Protein AF-A0A958URL5-F1 (afdb_monomer)

Nearest PDB structures (foldseek):
  6kop-assembly1_F  TM=7.761E-01  e=4.535E-03  Mycobacterium tuberculosis H37Rv
  1or7-assembly3_B  TM=7.643E-01  e=1.035E-02  Escherichia coli
  8z6g-assembly3_F  TM=7.575E-01  e=1.894E-02  Pseudomonas aeruginosa
  4cxf-assembly1_A  TM=8.116E-01  e=4.090E-02  Cupriavidus metallidurans CH34
  6jcy-assembly1_F  TM=7.272E-01  e=1.520E-02  Mycobacterium tuberculosis H37Rv

Structur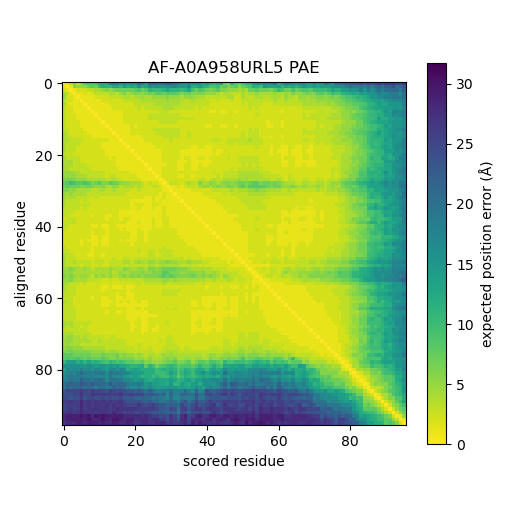e (mmCIF, N/CA/C/O backbone):
data_AF-A0A958URL5-F1
#
_entry.id   AF-A0A958URL5-F1
#
loop_
_atom_site.group_PDB
_atom_site.id
_atom_site.type_symbol
_atom_site.label_atom_id
_atom_site.label_alt_id
_atom_site.label_comp_id
_atom_site.label_asym_id
_atom_site.label_entity_id
_atom_site.label_seq_id
_atom_site.pdbx_PDB_ins_code
_atom_site.Cartn_x
_atom_site.Cartn_y
_atom_site.Cartn_z
_atom_site.occupancy
_atom_site.B_iso_or_equiv
_atom_site.auth_seq_id
_atom_site.auth_comp_id
_atom_site.auth_asym_id
_atom_site.auth_atom_id
_atom_site.pdbx_PDB_model_num
ATOM 1 N N . MET A 1 1 ? -13.144 -10.679 7.547 1.00 70.81 1 MET A N 1
ATOM 2 C CA . MET A 1 1 ? -13.168 -9.545 8.495 1.00 70.81 1 MET A CA 1
ATOM 3 C C . MET A 1 1 ? -14.645 -9.233 8.757 1.00 70.81 1 MET A C 1
ATOM 5 O O . MET A 1 1 ? -15.464 -9.722 7.991 1.00 70.81 1 MET A O 1
ATOM 9 N N . ASN A 1 2 ? -15.044 -8.576 9.853 1.00 89.62 2 ASN A N 1
ATOM 10 C CA . ASN A 1 2 ? -16.466 -8.205 10.011 1.00 89.62 2 ASN A CA 1
ATOM 11 C C . ASN A 1 2 ? -16.783 -7.006 9.097 1.00 89.62 2 ASN A C 1
ATOM 13 O O . ASN A 1 2 ? -15.917 -6.149 8.947 1.00 89.62 2 ASN A O 1
ATOM 17 N N . LYS A 1 3 ? -18.000 -6.905 8.544 1.00 89.38 3 LYS A N 1
ATOM 18 C CA . LYS A 1 3 ? -18.413 -5.841 7.605 1.00 89.38 3 LYS A CA 1
ATOM 19 C C . LYS A 1 3 ? -18.111 -4.424 8.110 1.00 89.38 3 LYS A C 1
ATOM 21 O O . LYS A 1 3 ? -17.715 -3.569 7.328 1.00 89.38 3 LYS A O 1
ATOM 26 N N . GLU A 1 4 ? -18.247 -4.182 9.412 1.00 91.12 4 GLU A N 1
ATOM 27 C CA . GLU A 1 4 ? -17.932 -2.881 10.024 1.00 91.12 4 GLU A CA 1
ATOM 28 C C . GLU A 1 4 ? -16.442 -2.521 9.921 1.00 91.12 4 GLU A C 1
ATOM 30 O O . GLU A 1 4 ? -16.088 -1.397 9.571 1.00 91.12 4 GLU A O 1
ATOM 35 N N . LEU A 1 5 ? -15.557 -3.494 10.168 1.00 91.19 5 LEU A N 1
ATOM 36 C CA . LEU A 1 5 ? -14.107 -3.320 10.030 1.00 91.19 5 LEU A CA 1
ATOM 37 C C . LEU A 1 5 ? -13.714 -3.076 8.570 1.00 91.19 5 LEU A C 1
ATOM 39 O O . LEU A 1 5 ? -12.822 -2.278 8.305 1.00 91.19 5 LEU A O 1
ATOM 43 N N . GLU A 1 6 ? -14.384 -3.740 7.630 1.00 93.81 6 GLU A N 1
ATOM 44 C CA . GLU A 1 6 ? -14.153 -3.554 6.194 1.00 93.81 6 GLU A CA 1
ATOM 45 C C . GLU A 1 6 ? -14.514 -2.132 5.757 1.00 93.81 6 GLU A C 1
ATOM 47 O O . GLU A 1 6 ? -13.700 -1.456 5.133 1.00 93.81 6 GLU A O 1
ATOM 52 N N . HIS A 1 7 ? -15.687 -1.641 6.161 1.00 95.06 7 HIS A N 1
ATOM 53 C CA . HIS A 1 7 ? -16.113 -0.276 5.859 1.00 95.06 7 HIS A CA 1
ATOM 54 C C . HIS A 1 7 ? -15.181 0.774 6.483 1.00 95.06 7 HIS A C 1
ATOM 56 O O . HIS A 1 7 ? -14.790 1.741 5.823 1.00 95.06 7 HIS A O 1
ATOM 62 N N . SER A 1 8 ? -14.787 0.573 7.746 1.00 95.06 8 SER A N 1
ATOM 63 C CA . SER A 1 8 ? -13.835 1.450 8.437 1.00 95.06 8 SER A CA 1
ATOM 64 C C . SER A 1 8 ? -12.485 1.490 7.720 1.00 95.06 8 SER A C 1
ATOM 66 O O . SER A 1 8 ? -11.934 2.568 7.499 1.00 95.06 8 SER A O 1
ATOM 68 N N . PHE A 1 9 ? -11.973 0.330 7.299 1.00 96.38 9 PHE A N 1
ATOM 69 C CA . PHE A 1 9 ? -10.734 0.248 6.534 1.00 96.38 9 PHE A CA 1
ATOM 70 C C . PHE A 1 9 ? -10.815 1.038 5.229 1.00 96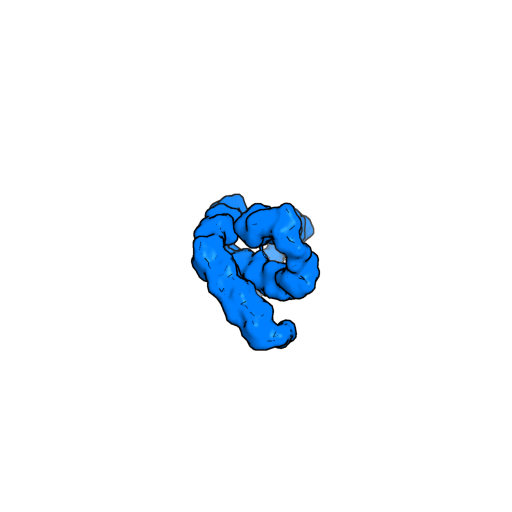.38 9 PHE A C 1
ATOM 72 O O . PHE A 1 9 ? -9.926 1.842 4.961 1.00 96.38 9 PHE A O 1
ATOM 79 N N . VAL A 1 10 ? -11.863 0.809 4.430 1.00 96.69 10 VAL A N 1
ATOM 80 C CA . VAL A 1 10 ? -12.025 1.459 3.121 1.00 96.69 10 VAL A CA 1
ATOM 81 C C . VAL A 1 10 ? -12.078 2.973 3.291 1.00 96.69 10 VAL A C 1
ATOM 83 O O . VAL A 1 10 ? -11.303 3.676 2.652 1.00 96.69 10 VAL A O 1
ATOM 86 N N . THR A 1 11 ? -12.885 3.459 4.237 1.00 97.12 11 THR A N 1
ATOM 87 C CA . THR A 1 11 ? -13.007 4.897 4.531 1.00 97.12 11 THR A CA 1
ATOM 88 C C . THR A 1 11 ? -11.648 5.502 4.899 1.00 97.12 11 THR A C 1
ATOM 90 O O . THR A 1 11 ? -11.201 6.482 4.305 1.00 97.12 11 THR A O 1
ATOM 93 N N . GLN A 1 12 ? -10.936 4.880 5.844 1.00 96.56 12 GLN A N 1
ATOM 94 C CA . GLN A 1 12 ? -9.635 5.374 6.295 1.00 96.56 12 GLN A CA 1
ATOM 95 C C . GLN A 1 12 ? -8.570 5.314 5.195 1.00 96.56 12 GLN A C 1
ATOM 97 O O . GLN A 1 12 ? -7.716 6.201 5.112 1.00 96.56 12 GLN A O 1
ATOM 102 N N . LEU A 1 13 ? -8.593 4.278 4.356 1.00 97.19 13 LEU A N 1
ATOM 103 C CA . LEU A 1 13 ? -7.684 4.162 3.225 1.00 97.19 13 LEU A CA 1
ATOM 104 C C . LEU A 1 13 ? -7.960 5.260 2.197 1.00 97.19 13 LEU A C 1
ATOM 106 O O . LEU A 1 13 ? -7.020 5.946 1.811 1.00 97.19 13 LEU A O 1
ATOM 110 N N . GLU A 1 14 ? -9.213 5.469 1.795 1.00 97.00 14 GLU A N 1
ATOM 111 C CA . GLU A 1 14 ? -9.598 6.475 0.798 1.00 97.00 14 GLU A CA 1
ATOM 112 C C . GLU A 1 14 ? -9.205 7.896 1.217 1.00 97.00 14 GLU A C 1
ATOM 114 O O . GLU A 1 14 ? -8.651 8.647 0.411 1.00 97.00 14 GLU A O 1
ATOM 119 N N . GLU A 1 15 ? -9.395 8.244 2.491 1.00 97.56 15 GLU A N 1
ATOM 120 C CA . GLU A 1 15 ? -8.994 9.542 3.046 1.00 97.56 15 GLU A CA 1
ATOM 121 C C . GLU A 1 15 ? -7.473 9.768 3.002 1.00 97.56 15 GLU A C 1
ATOM 123 O O . GLU A 1 15 ? -6.999 10.901 2.891 1.00 97.56 15 GLU A O 1
ATOM 128 N N . ASN A 1 16 ? -6.684 8.693 3.090 1.00 97.12 16 ASN A N 1
ATOM 129 C CA . ASN A 1 16 ? -5.233 8.769 3.262 1.00 97.12 16 ASN A CA 1
ATOM 130 C C . ASN A 1 16 ? -4.431 8.242 2.054 1.00 97.12 16 ASN A C 1
ATOM 132 O O . ASN A 1 16 ? -3.203 8.375 2.035 1.00 97.12 16 ASN A O 1
ATOM 136 N N . GLN A 1 17 ? -5.086 7.706 1.019 1.00 96.31 17 GLN A N 1
ATOM 137 C CA . GLN A 1 17 ? -4.471 6.998 -0.116 1.00 96.31 17 GLN A CA 1
ATOM 138 C C . GLN A 1 17 ? -3.387 7.806 -0.837 1.00 96.31 17 GLN A C 1
ATOM 140 O O . GLN A 1 17 ? -2.409 7.248 -1.334 1.00 96.31 17 GLN A O 1
ATOM 145 N N . ASN A 1 18 ? -3.490 9.138 -0.827 1.00 97.81 18 ASN A N 1
ATOM 146 C CA . ASN A 1 18 ? -2.492 10.039 -1.404 1.00 97.81 18 ASN A CA 1
ATOM 147 C C . ASN A 1 18 ? -1.083 9.831 -0.823 1.00 97.81 18 ASN A C 1
ATOM 149 O O . ASN A 1 18 ? -0.091 10.035 -1.523 1.00 97.81 18 ASN A O 1
ATOM 153 N N . ILE A 1 19 ? -0.970 9.403 0.438 1.00 97.19 19 ILE A N 1
ATOM 154 C CA . ILE A 1 19 ? 0.313 9.044 1.057 1.00 97.19 19 ILE A CA 1
ATOM 155 C C . ILE A 1 19 ? 0.894 7.800 0.378 1.00 97.19 19 ILE A C 1
ATOM 157 O O . ILE A 1 19 ? 2.079 7.778 0.045 1.00 97.19 19 ILE A O 1
ATOM 161 N N . VAL A 1 20 ? 0.062 6.790 0.122 1.00 97.56 20 VAL A N 1
ATOM 162 C CA . VAL A 1 20 ? 0.475 5.557 -0.557 1.00 97.56 20 VAL A CA 1
ATOM 163 C C . VAL A 1 20 ? 0.869 5.850 -2.003 1.00 97.56 20 VAL A C 1
ATOM 165 O O . VAL A 1 20 ? 1.933 5.413 -2.432 1.00 97.56 20 VAL A O 1
ATOM 168 N N . HIS A 1 21 ? 0.104 6.671 -2.729 1.00 97.75 21 HIS A N 1
ATOM 169 C CA . HIS A 1 21 ? 0.474 7.096 -4.084 1.00 97.75 21 HIS A CA 1
ATOM 170 C C . HIS A 1 21 ? 1.819 7.833 -4.128 1.00 97.75 21 HIS A C 1
ATOM 172 O O . HIS A 1 21 ? 2.601 7.622 -5.054 1.00 97.75 21 HIS A O 1
ATOM 178 N N . LYS A 1 22 ? 2.123 8.677 -3.131 1.00 97.38 22 LYS A N 1
ATOM 179 C CA . LYS A 1 22 ? 3.439 9.329 -3.025 1.00 97.38 22 LYS A CA 1
ATOM 180 C C . LYS A 1 22 ? 4.561 8.313 -2.828 1.00 97.38 22 LYS A C 1
ATOM 182 O O . LYS A 1 22 ? 5.594 8.444 -3.472 1.00 97.38 22 LYS A O 1
ATOM 187 N N . ILE A 1 23 ? 4.357 7.302 -1.980 1.00 96.94 23 ILE A N 1
ATOM 188 C CA . ILE A 1 23 ? 5.331 6.217 -1.800 1.00 96.94 23 ILE A CA 1
ATOM 189 C C . ILE A 1 23 ? 5.511 5.455 -3.112 1.00 96.94 23 ILE A C 1
ATOM 191 O O . ILE A 1 23 ? 6.643 5.250 -3.526 1.00 96.94 23 ILE A O 1
ATOM 195 N N . CYS A 1 24 ? 4.427 5.092 -3.797 1.00 97.44 24 CYS A N 1
ATOM 196 C CA . CYS A 1 24 ? 4.516 4.340 -5.047 1.00 97.44 24 CYS A CA 1
ATOM 197 C C . CYS A 1 24 ? 5.362 5.085 -6.089 1.00 97.44 24 CYS A C 1
ATOM 199 O O . CYS A 1 24 ? 6.351 4.538 -6.563 1.00 97.44 24 CYS A O 1
ATOM 201 N N . ARG A 1 25 ? 5.093 6.382 -6.298 1.00 96.00 25 ARG A N 1
ATOM 202 C CA . ARG A 1 25 ? 5.871 7.252 -7.201 1.00 96.00 25 ARG A CA 1
ATOM 203 C C . ARG A 1 25 ? 7.362 7.354 -6.871 1.00 96.00 25 ARG A C 1
ATOM 205 O O . ARG A 1 25 ? 8.141 7.690 -7.750 1.00 96.00 25 ARG A O 1
ATOM 212 N N . LEU A 1 26 ? 7.770 7.115 -5.622 1.00 95.12 26 LEU A N 1
ATOM 213 C CA . LEU A 1 26 ? 9.187 7.109 -5.238 1.00 95.12 26 LEU A CA 1
ATOM 214 C C . LEU A 1 26 ? 9.898 5.792 -5.586 1.00 95.12 26 LEU A C 1
ATOM 216 O O . LEU A 1 26 ? 11.125 5.769 -5.638 1.00 95.12 26 LEU A O 1
ATOM 220 N N . TYR A 1 27 ? 9.153 4.703 -5.786 1.00 93.94 27 TYR A N 1
ATOM 221 C CA . TYR A 1 27 ? 9.695 3.355 -5.986 1.00 93.94 27 TYR A CA 1
ATOM 222 C C . TYR A 1 27 ? 9.366 2.744 -7.358 1.00 93.94 27 TYR A C 1
ATOM 224 O O . TYR A 1 27 ? 9.833 1.640 -7.643 1.00 93.94 27 TYR A O 1
ATOM 232 N N . THR A 1 28 ? 8.604 3.437 -8.207 1.00 93.69 28 THR A N 1
ATOM 233 C CA . THR A 1 28 ? 8.187 2.970 -9.539 1.00 93.69 28 THR A CA 1
ATOM 234 C C . THR A 1 28 ? 8.425 4.047 -10.595 1.00 93.69 28 THR A C 1
ATOM 236 O O . THR A 1 28 ? 8.366 5.238 -10.295 1.00 93.69 28 THR A O 1
ATOM 239 N N . ASN A 1 29 ? 8.685 3.628 -11.837 1.00 90.50 29 ASN A N 1
ATOM 240 C CA . ASN A 1 29 ? 9.001 4.538 -12.949 1.00 90.50 29 ASN A CA 1
ATOM 241 C C . ASN A 1 29 ? 7.897 4.614 -14.016 1.00 90.50 29 ASN A C 1
ATOM 243 O O . ASN A 1 29 ? 7.931 5.507 -14.858 1.00 90.50 29 ASN A O 1
ATOM 247 N N . ASP A 1 30 ? 6.933 3.697 -13.990 1.00 93.56 30 ASP A N 1
ATOM 248 C CA . ASP A 1 30 ? 5.831 3.600 -14.946 1.00 93.56 30 ASP A CA 1
ATOM 249 C C . ASP A 1 30 ? 4.482 3.417 -14.225 1.00 93.56 30 ASP A C 1
ATOM 251 O O . ASP A 1 30 ? 4.430 3.196 -13.008 1.00 93.56 30 ASP A O 1
ATOM 255 N N . SER A 1 31 ? 3.386 3.575 -14.973 1.00 94.12 31 SER A N 1
ATOM 256 C CA . SER A 1 31 ? 2.020 3.518 -14.441 1.00 94.12 31 SER A CA 1
ATOM 257 C C . SER A 1 31 ? 1.620 2.131 -13.960 1.00 94.12 31 SER A C 1
ATOM 259 O O . SER A 1 31 ? 0.886 2.021 -12.979 1.00 94.12 31 SER A O 1
ATOM 261 N N . ASP A 1 32 ? 2.097 1.088 -14.629 1.00 94.69 32 ASP A N 1
ATOM 262 C CA . ASP A 1 32 ? 1.669 -0.280 -14.364 1.00 94.69 32 ASP A CA 1
ATOM 263 C C . ASP A 1 32 ? 2.329 -0.766 -13.076 1.00 94.69 32 ASP A C 1
ATOM 265 O O . ASP A 1 32 ? 1.641 -1.149 -12.132 1.00 94.69 32 ASP A O 1
ATOM 269 N N . ALA A 1 33 ? 3.643 -0.565 -12.949 1.00 93.69 33 ALA A N 1
ATOM 270 C CA . ALA A 1 33 ? 4.378 -0.808 -11.716 1.00 93.69 33 ALA A CA 1
ATOM 271 C C . ALA A 1 33 ? 3.835 0.021 -10.541 1.00 93.69 33 ALA A C 1
ATOM 273 O O . ALA A 1 33 ? 3.795 -0.466 -9.408 1.00 93.69 33 ALA A O 1
ATOM 274 N N . HIS A 1 34 ? 3.409 1.270 -10.786 1.00 96.62 34 HIS A N 1
ATOM 275 C CA . HIS A 1 34 ? 2.760 2.103 -9.767 1.00 96.62 34 HIS A CA 1
ATOM 276 C C . HIS A 1 34 ? 1.467 1.450 -9.264 1.00 96.62 34 HIS A C 1
ATOM 278 O O . HIS A 1 34 ? 1.260 1.358 -8.051 1.00 96.62 34 HIS A O 1
ATOM 284 N N . ASN A 1 35 ? 0.596 1.019 -10.179 1.00 97.00 35 ASN A N 1
ATOM 285 C CA . ASN A 1 35 ? -0.688 0.403 -9.848 1.00 97.00 35 ASN A CA 1
ATOM 286 C C . ASN A 1 35 ? -0.498 -0.933 -9.120 1.00 97.00 35 ASN A C 1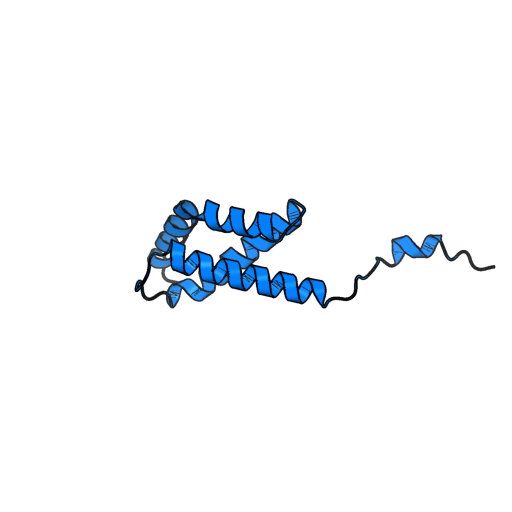
ATOM 288 O O . ASN A 1 35 ? -1.143 -1.160 -8.095 1.00 97.00 35 ASN A O 1
ATOM 292 N N . ASP A 1 36 ? 0.448 -1.753 -9.576 1.00 96.50 36 ASP A N 1
ATOM 293 C CA . ASP A 1 36 ? 0.806 -3.025 -8.945 1.00 96.50 36 ASP A CA 1
ATOM 294 C C . ASP A 1 36 ? 1.315 -2.819 -7.513 1.00 96.50 36 ASP A C 1
ATOM 296 O O . ASP A 1 36 ? 0.889 -3.498 -6.574 1.00 96.50 36 ASP A O 1
ATOM 300 N N . LEU A 1 37 ? 2.204 -1.840 -7.307 1.00 97.19 37 LEU A N 1
ATOM 301 C CA . LEU A 1 37 ? 2.728 -1.533 -5.979 1.00 97.19 37 LEU A CA 1
ATOM 302 C C . LEU A 1 37 ? 1.632 -1.000 -5.047 1.00 97.19 37 LEU A C 1
ATOM 304 O O . LEU A 1 37 ? 1.569 -1.396 -3.880 1.00 97.19 37 LEU A O 1
ATOM 308 N N . PHE A 1 38 ? 0.758 -0.125 -5.547 1.00 98.00 38 PHE A N 1
ATOM 309 C CA . PHE A 1 38 ? -0.381 0.374 -4.779 1.00 98.00 38 PHE A CA 1
ATOM 310 C C . PHE A 1 38 ? -1.314 -0.768 -4.357 1.00 98.00 38 PHE A C 1
ATOM 312 O O . PHE A 1 38 ? -1.743 -0.827 -3.198 1.00 98.00 38 PHE A O 1
ATOM 319 N N . GLN A 1 39 ? -1.590 -1.702 -5.269 1.00 97.75 39 GLN A N 1
ATOM 320 C CA . GLN A 1 39 ? -2.410 -2.873 -4.994 1.00 97.75 39 GLN A CA 1
ATOM 321 C C . GLN A 1 39 ? -1.771 -3.768 -3.926 1.00 97.75 39 GLN A C 1
ATOM 323 O O . GLN A 1 39 ? -2.436 -4.113 -2.946 1.00 97.75 39 GLN A O 1
ATOM 328 N N . GLU A 1 40 ? -0.482 -4.094 -4.050 1.00 98.12 40 GLU A N 1
ATOM 329 C CA . GLU A 1 40 ? 0.211 -4.927 -3.061 1.00 98.12 40 GLU A CA 1
ATOM 330 C C . GLU A 1 40 ? 0.222 -4.261 -1.679 1.00 98.12 40 GLU A C 1
ATOM 332 O O . GLU A 1 40 ? -0.089 -4.907 -0.676 1.00 98.12 40 GLU A O 1
ATOM 337 N N . ILE A 1 41 ? 0.503 -2.955 -1.603 1.00 98.12 41 ILE A N 1
ATOM 338 C CA . ILE A 1 41 ? 0.432 -2.206 -0.341 1.00 98.12 41 ILE A CA 1
ATOM 339 C C . ILE A 1 41 ? -0.972 -2.302 0.265 1.00 98.12 41 ILE A C 1
ATOM 341 O O . ILE A 1 41 ? -1.106 -2.567 1.461 1.00 98.12 41 ILE A O 1
ATOM 345 N N . THR A 1 42 ? -2.012 -2.127 -0.546 1.00 97.88 42 THR A N 1
ATOM 346 C CA . THR A 1 42 ? -3.409 -2.202 -0.100 1.00 97.88 42 THR A CA 1
ATOM 347 C C . THR A 1 42 ? -3.748 -3.585 0.463 1.00 97.88 42 THR A C 1
ATOM 349 O O . THR A 1 42 ? -4.351 -3.684 1.533 1.00 97.88 42 THR A O 1
ATOM 352 N N . ILE A 1 43 ? -3.289 -4.661 -0.183 1.00 97.88 43 ILE A N 1
ATOM 353 C CA . ILE A 1 43 ? -3.460 -6.042 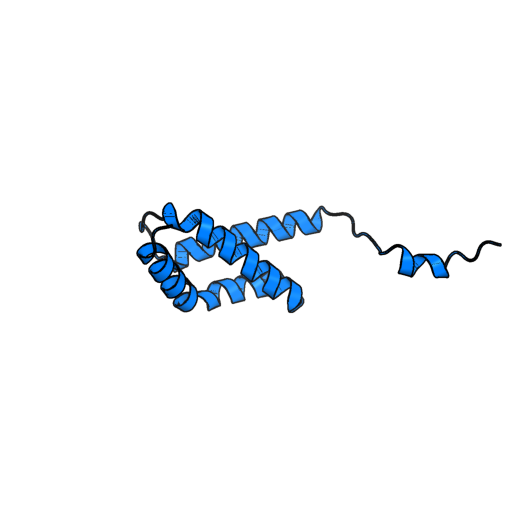0.295 1.00 97.88 43 ILE A CA 1
ATOM 354 C C . ILE A 1 43 ? -2.742 -6.256 1.634 1.00 97.88 43 ILE A C 1
ATOM 356 O O . ILE A 1 43 ? -3.301 -6.867 2.550 1.00 97.88 43 ILE A O 1
ATOM 360 N N . GLN A 1 44 ? -1.514 -5.753 1.780 1.00 97.81 44 GLN A N 1
ATOM 361 C CA . GLN A 1 44 ? -0.764 -5.870 3.034 1.00 97.81 44 GLN A CA 1
ATOM 362 C C . GLN A 1 44 ? -1.424 -5.082 4.169 1.00 97.81 44 GLN A C 1
ATOM 364 O O . GLN A 1 44 ? -1.534 -5.586 5.289 1.00 97.81 44 GLN A O 1
ATOM 369 N N . LEU A 1 45 ? -1.924 -3.881 3.876 1.00 97.62 45 LEU A N 1
ATOM 370 C CA . LEU A 1 45 ? -2.698 -3.078 4.819 1.00 97.62 45 LEU A CA 1
ATOM 371 C C . LEU A 1 45 ? -3.961 -3.817 5.264 1.00 97.62 45 LEU A C 1
ATOM 373 O O . LEU A 1 45 ? -4.183 -3.944 6.465 1.00 97.62 45 LEU A O 1
ATOM 377 N N . TRP A 1 46 ? -4.731 -4.377 4.329 1.00 97.06 46 TRP A N 1
ATOM 378 C CA . TRP A 1 46 ? -5.935 -5.156 4.629 1.00 97.06 46 TRP A CA 1
ATOM 379 C C . TRP A 1 46 ? -5.647 -6.339 5.556 1.00 97.06 46 TRP A C 1
ATOM 381 O O . TRP A 1 46 ? -6.320 -6.534 6.568 1.00 97.06 46 TRP A O 1
ATOM 391 N N . ARG A 1 47 ? -4.596 -7.111 5.255 1.00 96.12 47 ARG A N 1
ATOM 392 C CA . ARG A 1 47 ? -4.172 -8.259 6.074 1.00 96.12 47 ARG A CA 1
ATOM 393 C C . ARG A 1 47 ? -3.722 -7.847 7.476 1.00 96.12 47 ARG A C 1
ATOM 395 O O . ARG A 1 47 ? -3.894 -8.613 8.424 1.00 96.12 47 ARG A O 1
ATOM 402 N N . ALA A 1 48 ? -3.126 -6.665 7.611 1.00 95.62 48 ALA A N 1
ATOM 403 C CA . ALA A 1 48 ? -2.605 -6.161 8.875 1.00 95.62 48 ALA A CA 1
ATOM 404 C C . ALA A 1 48 ? -3.644 -5.379 9.701 1.00 95.62 48 ALA A C 1
ATOM 406 O O . ALA A 1 48 ? -3.480 -5.272 10.917 1.00 95.62 48 ALA A O 1
ATOM 407 N N . TYR A 1 49 ? -4.711 -4.873 9.078 1.00 95.94 49 TYR A N 1
ATOM 408 C CA . TYR A 1 49 ? -5.704 -4.001 9.709 1.00 95.94 49 TYR A CA 1
ATOM 409 C C . TYR A 1 49 ? -6.385 -4.594 10.954 1.00 95.94 49 TYR A C 1
ATOM 411 O O . TYR A 1 49 ? -6.452 -3.888 11.956 1.00 95.94 49 TYR A O 1
ATOM 419 N N . PRO A 1 50 ? -6.778 -5.887 11.008 1.00 94.44 50 PRO A N 1
ATOM 420 C CA . PRO A 1 50 ? -7.340 -6.476 12.231 1.00 94.44 50 PRO A CA 1
ATOM 421 C C . PRO A 1 50 ? -6.419 -6.407 13.457 1.00 94.44 50 PRO A C 1
ATOM 423 O O . PRO A 1 50 ? -6.878 -6.541 14.585 1.00 94.44 50 PRO A O 1
ATOM 426 N N . LYS A 1 51 ? -5.105 -6.252 13.242 1.00 93.56 51 LYS A N 1
ATOM 427 C CA . LYS A 1 51 ? -4.088 -6.167 14.300 1.00 93.56 51 LYS A CA 1
ATOM 428 C C . LYS A 1 51 ? -3.726 -4.722 14.650 1.00 93.56 51 LYS A C 1
ATOM 430 O O . LYS A 1 51 ? -2.860 -4.498 15.498 1.00 93.56 51 LYS A O 1
ATOM 435 N N . PHE A 1 52 ? -4.326 -3.741 13.982 1.00 94.94 52 PHE A N 1
ATOM 436 C CA . PHE A 1 52 ? -4.087 -2.336 14.259 1.00 94.94 52 PHE A CA 1
ATOM 437 C C . PHE A 1 52 ? -4.740 -1.949 15.590 1.00 94.94 52 PHE A C 1
ATOM 439 O O . PHE A 1 52 ? -5.956 -1.975 15.735 1.00 94.94 52 PHE A O 1
ATOM 446 N N . ARG A 1 53 ? -3.911 -1.596 16.578 1.00 91.25 53 ARG A N 1
ATOM 447 C CA . ARG A 1 53 ? -4.357 -1.320 17.955 1.00 91.25 53 ARG A CA 1
ATOM 448 C C . ARG A 1 53 ? -4.893 0.095 18.181 1.00 91.25 53 ARG A C 1
ATOM 450 O O . ARG A 1 53 ? -5.425 0.365 19.246 1.00 91.25 53 ARG A O 1
ATOM 457 N N . GLY A 1 54 ? -4.718 1.010 17.225 1.00 93.00 54 GLY A N 1
ATOM 458 C CA . GLY A 1 54 ? -5.127 2.411 17.388 1.00 93.00 54 GLY A CA 1
ATOM 459 C C . GLY A 1 54 ? -4.174 3.287 18.216 1.00 93.00 54 GLY A C 1
ATOM 460 O O . GLY A 1 54 ? -4.443 4.472 18.367 1.00 93.00 54 GLY A O 1
ATOM 461 N N . ASP A 1 55 ? -3.027 2.767 18.675 1.00 94.81 55 ASP A N 1
ATOM 462 C CA . ASP A 1 55 ? -2.019 3.525 19.454 1.00 94.81 55 ASP A CA 1
ATOM 463 C C . ASP A 1 55 ? -1.397 4.720 18.693 1.00 94.81 55 ASP A C 1
ATOM 465 O O . ASP A 1 55 ? -0.648 5.520 19.250 1.00 94.81 55 ASP A O 1
ATOM 469 N N . SER A 1 56 ? -1.636 4.817 17.385 1.00 96.00 56 SER A N 1
ATOM 470 C CA . SER A 1 56 ? -1.137 5.880 16.509 1.00 96.00 56 SER A CA 1
ATOM 471 C C . SER A 1 56 ? -2.192 6.217 15.460 1.00 96.00 56 SER A C 1
ATOM 473 O O . SER A 1 56 ? -3.122 5.441 15.251 1.00 96.00 56 SER A O 1
ATOM 475 N N . LYS A 1 57 ? -2.046 7.350 14.762 1.00 96.44 57 LYS A N 1
ATOM 476 C CA . LYS A 1 57 ? -2.929 7.676 13.632 1.00 96.44 57 LYS A CA 1
ATOM 477 C C . LYS A 1 57 ? -2.850 6.577 12.570 1.00 96.44 57 LYS A C 1
ATOM 479 O O . LYS A 1 57 ? -1.756 6.096 12.262 1.00 96.44 57 LYS A O 1
ATOM 484 N N . PHE A 1 58 ? -3.989 6.252 11.955 1.00 96.81 58 PHE A N 1
ATOM 485 C CA . PHE A 1 58 ? -4.047 5.302 10.840 1.00 96.81 58 PHE A CA 1
ATOM 486 C C . PHE A 1 58 ? -3.036 5.661 9.745 1.00 96.81 58 PHE A C 1
ATOM 488 O O . PHE A 1 58 ? -2.279 4.800 9.316 1.00 96.81 58 PHE A O 1
ATOM 495 N N . SER A 1 59 ? -2.928 6.942 9.375 1.00 97.38 59 SER A N 1
ATOM 496 C CA . SER A 1 59 ? -1.969 7.422 8.372 1.00 97.38 59 SER A CA 1
ATOM 497 C C . SER A 1 59 ? -0.506 7.134 8.725 1.00 97.38 59 SER A C 1
ATOM 499 O O . SER A 1 59 ? 0.265 6.730 7.855 1.00 97.38 59 SER A O 1
ATOM 501 N N . THR A 1 60 ? -0.120 7.276 9.996 1.00 97.62 60 THR A N 1
ATOM 502 C CA . THR A 1 60 ? 1.233 6.960 10.480 1.00 97.62 60 THR A CA 1
ATOM 503 C C . THR A 1 60 ? 1.523 5.464 10.383 1.00 97.62 60 THR A C 1
ATOM 505 O O . THR A 1 60 ? 2.588 5.059 9.914 1.00 97.62 60 THR A O 1
ATOM 508 N N . TRP A 1 61 ? 0.581 4.628 10.817 1.00 97.88 61 TRP A N 1
ATOM 509 C CA . TRP A 1 61 ? 0.712 3.176 10.721 1.00 97.88 61 TRP A CA 1
ATOM 510 C C . TRP A 1 61 ? 0.732 2.705 9.260 1.00 97.88 61 TRP A C 1
ATOM 512 O O . TRP A 1 61 ? 1.624 1.952 8.865 1.00 97.88 61 TRP A O 1
ATOM 522 N N . MET A 1 62 ? -0.182 3.228 8.445 1.00 97.94 62 MET A N 1
ATOM 523 C CA . MET A 1 62 ? -0.309 2.942 7.021 1.00 97.94 62 MET A CA 1
ATOM 524 C C . MET A 1 62 ? 0.972 3.299 6.267 1.00 97.94 62 MET A C 1
ATOM 526 O O . MET A 1 62 ? 1.474 2.482 5.499 1.00 97.94 62 MET A O 1
ATOM 530 N N . TYR A 1 63 ? 1.553 4.473 6.540 1.00 97.81 63 TYR A N 1
ATOM 531 C CA . TYR A 1 63 ? 2.834 4.892 5.970 1.00 97.81 63 TYR A CA 1
ATOM 532 C C . TYR A 1 63 ? 3.938 3.860 6.228 1.00 97.81 63 TYR A C 1
ATOM 534 O O . TYR A 1 63 ? 4.668 3.495 5.309 1.00 97.81 63 TYR A O 1
ATOM 542 N N . ARG A 1 64 ? 4.045 3.343 7.461 1.00 97.19 64 ARG A N 1
ATOM 543 C CA . ARG A 1 64 ? 5.063 2.338 7.810 1.00 97.19 64 ARG A CA 1
ATOM 544 C C . ARG A 1 64 ? 4.867 1.031 7.046 1.00 97.19 64 ARG A C 1
ATOM 546 O 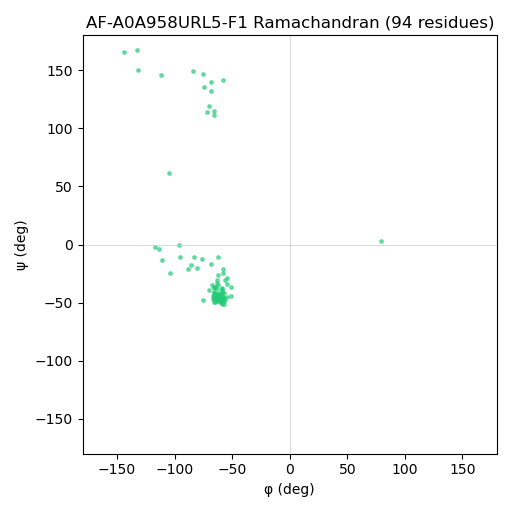O . ARG A 1 64 ? 5.845 0.473 6.554 1.00 97.19 64 ARG A O 1
ATOM 553 N N . VAL A 1 65 ? 3.631 0.539 6.948 1.00 97.44 65 VAL A N 1
ATOM 554 C CA . VAL A 1 65 ? 3.322 -0.695 6.204 1.00 97.44 65 VAL A CA 1
ATOM 555 C C . VAL A 1 65 ? 3.610 -0.508 4.713 1.00 97.44 65 VAL A C 1
ATOM 557 O O . VAL A 1 65 ? 4.297 -1.337 4.115 1.00 97.44 65 VAL A O 1
ATOM 560 N N . ALA A 1 66 ? 3.162 0.607 4.135 1.00 98.00 66 ALA A N 1
ATOM 561 C CA . ALA A 1 66 ? 3.380 0.954 2.736 1.00 98.00 66 ALA A CA 1
ATOM 562 C C . ALA A 1 66 ? 4.873 1.054 2.391 1.00 98.00 66 ALA A C 1
ATOM 564 O O . ALA A 1 66 ? 5.341 0.407 1.454 1.00 98.00 66 ALA A O 1
ATOM 565 N N . LEU A 1 67 ? 5.642 1.796 3.194 1.00 98.00 67 LEU A N 1
ATOM 566 C CA . LEU A 1 67 ? 7.078 1.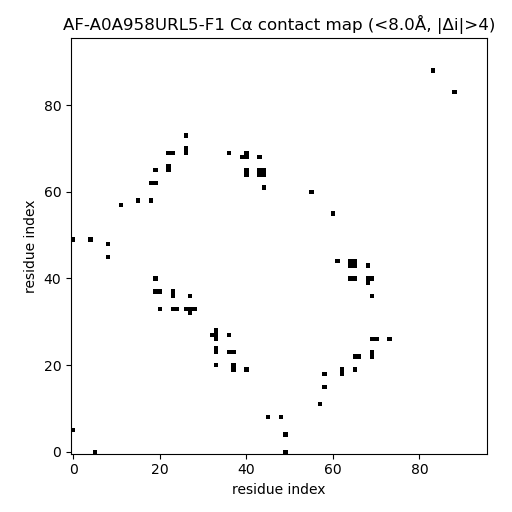978 2.995 1.00 98.00 67 LEU A CA 1
ATOM 567 C C . LEU A 1 67 ? 7.839 0.647 3.083 1.00 98.00 67 LEU A C 1
ATOM 569 O O . LEU A 1 67 ? 8.660 0.343 2.219 1.00 98.00 67 LEU A O 1
ATOM 573 N N . ASN A 1 68 ? 7.546 -0.174 4.095 1.00 97.88 68 ASN A N 1
ATOM 574 C CA . ASN A 1 68 ? 8.193 -1.477 4.255 1.00 97.88 68 ASN A CA 1
ATOM 575 C C . ASN A 1 68 ? 7.874 -2.425 3.091 1.00 97.88 68 ASN A C 1
ATOM 577 O O . ASN A 1 68 ? 8.758 -3.154 2.633 1.00 97.88 68 ASN A O 1
ATOM 581 N N . THR A 1 69 ? 6.636 -2.397 2.595 1.00 97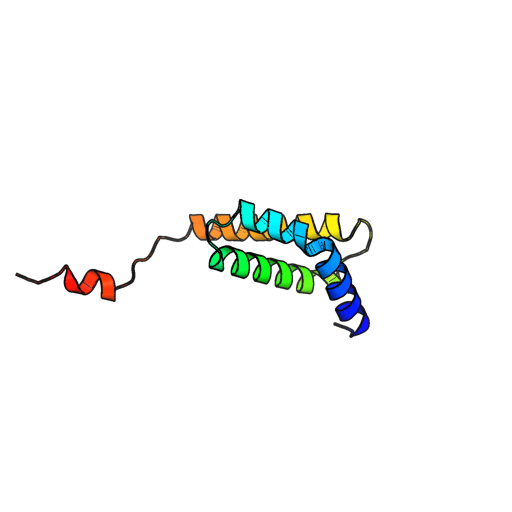.44 69 THR A N 1
ATOM 582 C CA . THR A 1 69 ? 6.207 -3.198 1.441 1.00 97.44 69 THR A CA 1
ATOM 583 C C . THR A 1 69 ? 6.955 -2.763 0.18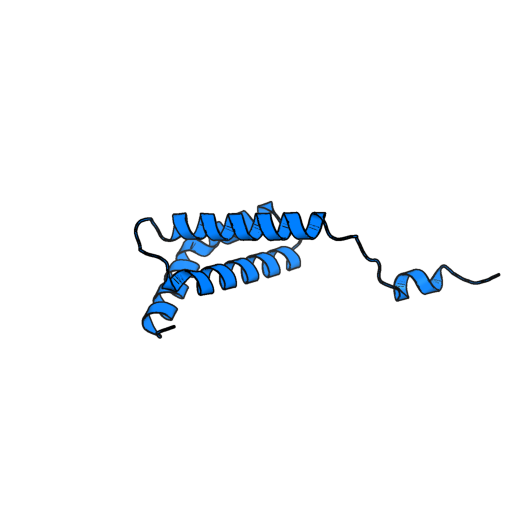0 1.00 97.44 69 THR A C 1
ATOM 585 O O . THR A 1 69 ? 7.586 -3.598 -0.471 1.00 97.44 69 THR A O 1
ATOM 588 N N . ALA A 1 70 ? 6.999 -1.457 -0.102 1.00 97.06 70 ALA A N 1
ATOM 589 C CA . ALA A 1 70 ? 7.724 -0.903 -1.245 1.00 97.06 70 ALA A CA 1
ATOM 590 C C . ALA A 1 70 ? 9.224 -1.233 -1.204 1.00 97.06 70 ALA A C 1
ATOM 592 O O . ALA A 1 70 ? 9.775 -1.741 -2.180 1.00 97.06 70 ALA A O 1
ATOM 593 N N . ILE A 1 71 ? 9.884 -1.050 -0.054 1.00 96.38 71 ILE A N 1
ATOM 594 C CA . ILE A 1 71 ? 11.302 -1.401 0.124 1.00 96.38 71 ILE A CA 1
ATOM 595 C C . ILE A 1 71 ? 11.532 -2.900 -0.098 1.00 96.38 71 ILE A C 1
ATOM 597 O O . ILE A 1 71 ? 12.527 -3.289 -0.714 1.00 96.38 71 ILE A O 1
ATOM 601 N N . THR A 1 72 ? 10.637 -3.752 0.402 1.00 95.69 72 THR A N 1
ATOM 602 C CA . THR A 1 72 ? 10.761 -5.208 0.259 1.00 95.69 72 THR A CA 1
ATOM 603 C C . THR A 1 72 ? 10.677 -5.624 -1.206 1.00 95.69 72 THR A C 1
ATOM 605 O O . THR A 1 72 ? 11.551 -6.355 -1.683 1.00 95.69 72 THR A O 1
ATOM 608 N N . LEU A 1 73 ? 9.684 -5.115 -1.939 1.00 92.56 73 LEU A N 1
ATOM 609 C CA . LEU A 1 73 ? 9.530 -5.380 -3.368 1.00 92.56 73 LEU A CA 1
ATOM 610 C C . LEU A 1 73 ? 10.700 -4.828 -4.182 1.00 92.56 73 LEU A C 1
ATOM 612 O O . LEU A 1 73 ? 11.268 -5.550 -5.001 1.00 92.56 73 LEU A O 1
ATOM 616 N N . TYR A 1 74 ? 11.132 -3.601 -3.897 1.00 91.81 74 TYR A N 1
ATOM 617 C CA . TYR A 1 74 ? 12.287 -2.990 -4.547 1.00 91.81 74 TYR A CA 1
ATOM 618 C C . TYR A 1 74 ? 13.559 -3.836 -4.365 1.00 91.81 74 TYR A C 1
ATOM 620 O O . TYR A 1 74 ? 14.276 -4.129 -5.324 1.00 91.81 74 TYR A O 1
ATOM 628 N N . ARG A 1 75 ? 13.818 -4.316 -3.140 1.00 92.19 75 ARG A N 1
ATOM 629 C CA . ARG A 1 75 ? 14.960 -5.202 -2.851 1.00 92.19 75 ARG A CA 1
ATOM 630 C C . ARG A 1 75 ? 14.844 -6.552 -3.555 1.00 92.19 75 ARG A C 1
ATOM 632 O O . ARG A 1 75 ? 15.870 -7.084 -3.977 1.00 92.19 75 ARG A O 1
ATOM 639 N N . LYS A 1 76 ? 13.634 -7.108 -3.671 1.00 89.62 76 LYS A N 1
ATOM 640 C CA . LYS A 1 76 ? 13.381 -8.367 -4.388 1.00 89.62 76 LYS A CA 1
ATOM 641 C C . LYS A 1 76 ? 13.628 -8.204 -5.888 1.00 89.62 76 LYS A C 1
ATOM 643 O O . LYS A 1 76 ? 14.356 -9.010 -6.455 1.00 89.62 76 LYS A O 1
ATOM 648 N N . SER A 1 77 ? 13.110 -7.135 -6.490 1.00 86.31 77 SER A N 1
ATOM 649 C CA . SER A 1 77 ? 13.330 -6.794 -7.901 1.00 86.31 77 SER A CA 1
ATOM 650 C C . SER A 1 77 ? 14.821 -6.654 -8.219 1.00 86.31 77 SER A C 1
ATOM 652 O O . SER A 1 77 ? 15.324 -7.314 -9.122 1.00 86.31 77 SER A O 1
ATOM 654 N N . LYS A 1 78 ? 15.576 -5.915 -7.391 1.00 84.94 78 LYS A N 1
ATOM 655 C CA . LYS A 1 78 ? 17.028 -5.738 -7.574 1.00 84.94 78 LYS A CA 1
ATOM 656 C C . LYS A 1 78 ? 17.834 -7.044 -7.476 1.00 84.94 78 LYS A C 1
ATOM 658 O O . LYS A 1 78 ? 18.931 -7.121 -8.019 1.00 84.94 78 LYS A O 1
ATOM 663 N N . ARG A 1 79 ? 17.331 -8.048 -6.751 1.00 87.56 79 ARG A N 1
ATOM 664 C CA . ARG A 1 79 ? 17.966 -9.373 -6.628 1.00 87.56 79 ARG A CA 1
ATOM 665 C C . ARG A 1 79 ? 17.591 -10.327 -7.762 1.00 87.56 79 ARG A C 1
ATOM 667 O O . ARG A 1 79 ? 18.273 -11.332 -7.927 1.00 87.56 79 ARG A O 1
ATOM 674 N N . SER A 1 80 ? 16.522 -10.044 -8.502 1.00 84.19 80 SER A N 1
ATOM 675 C CA . SER A 1 80 ? 16.093 -10.870 -9.626 1.00 84.19 80 SER A CA 1
ATOM 676 C C . SER A 1 80 ? 17.015 -10.651 -10.823 1.00 84.19 80 SER A C 1
ATOM 678 O O . SER A 1 80 ? 17.348 -9.514 -11.162 1.00 84.19 80 SER A O 1
ATOM 680 N N . ILE A 1 81 ? 17.418 -11.736 -11.481 1.00 83.25 81 ILE A N 1
ATOM 681 C CA . ILE A 1 81 ? 18.130 -11.654 -12.758 1.00 83.25 81 ILE A CA 1
ATOM 682 C C . ILE A 1 81 ? 17.134 -11.139 -13.800 1.00 83.25 81 ILE A C 1
ATOM 684 O O . ILE A 1 81 ? 16.008 -11.631 -13.877 1.00 83.25 81 ILE A O 1
ATOM 688 N N . LYS A 1 82 ? 17.534 -10.136 -14.589 1.00 79.12 82 LYS A N 1
ATOM 689 C CA . LYS A 1 82 ? 16.718 -9.659 -15.709 1.00 79.12 82 LYS A CA 1
ATOM 690 C C . LYS A 1 82 ? 16.627 -10.770 -16.749 1.00 79.12 82 LYS A C 1
ATOM 692 O O . LYS A 1 82 ? 17.630 -11.104 -17.375 1.00 79.12 82 LYS A O 1
ATOM 697 N N . THR A 1 83 ? 15.441 -11.338 -16.908 1.00 81.44 83 THR A N 1
ATOM 698 C CA . THR A 1 83 ? 15.150 -12.290 -17.975 1.00 81.44 83 THR A CA 1
ATOM 699 C C . THR A 1 83 ? 14.780 -11.526 -19.240 1.00 81.44 83 THR A C 1
ATOM 701 O O . THR A 1 83 ? 14.255 -10.413 -19.185 1.00 81.44 83 THR A O 1
ATOM 704 N N . GLN A 1 84 ? 15.097 -12.112 -20.386 1.00 77.12 84 GLN A N 1
ATOM 705 C CA . GLN A 1 84 ? 14.580 -11.672 -21.674 1.00 77.12 84 GLN A CA 1
ATOM 706 C C . GLN A 1 84 ? 13.648 -12.755 -22.186 1.00 77.12 84 GLN A C 1
ATOM 708 O O . GLN A 1 84 ? 13.866 -13.937 -21.915 1.00 77.12 84 GLN A O 1
ATOM 713 N N . ASP A 1 85 ? 12.605 -12.333 -22.886 1.00 79.12 85 ASP A N 1
ATOM 714 C CA . ASP A 1 85 ? 11.704 -13.268 -23.532 1.00 79.12 85 ASP A CA 1
ATOM 715 C C . ASP A 1 85 ? 12.414 -13.992 -24.686 1.00 79.12 85 ASP A C 1
ATOM 717 O O . ASP A 1 85 ? 13.208 -13.394 -25.419 1.00 79.12 85 ASP A O 1
ATOM 721 N N . TYR A 1 86 ? 12.153 -15.292 -24.817 1.00 73.25 86 TYR A N 1
ATOM 722 C CA . TYR A 1 86 ? 12.854 -16.161 -25.762 1.00 73.25 86 TYR A CA 1
ATOM 723 C C . TYR A 1 86 ? 12.480 -15.840 -27.214 1.00 73.25 86 TYR A C 1
ATOM 725 O O . TYR A 1 86 ? 13.355 -15.804 -28.084 1.00 73.25 86 TYR A O 1
ATOM 733 N N . GLU A 1 87 ? 11.207 -15.529 -27.480 1.00 74.44 87 GLU A N 1
ATOM 734 C CA . GLU A 1 87 ? 10.728 -15.244 -28.838 1.00 74.44 87 GLU A CA 1
ATOM 735 C C . GLU A 1 87 ? 11.416 -14.012 -29.448 1.00 74.44 87 GLU A C 1
ATOM 737 O O . GLU A 1 87 ? 11.769 -14.014 -30.627 1.00 74.44 87 GLU A O 1
ATOM 742 N N . GLY A 1 88 ? 11.729 -12.997 -28.634 1.00 66.50 88 GLY A N 1
ATOM 743 C CA . GLY A 1 88 ? 12.450 -11.796 -29.075 1.00 66.50 88 GLY A CA 1
ATOM 744 C C . GLY A 1 88 ? 13.922 -12.025 -29.461 1.00 66.50 88 GLY A C 1
ATOM 745 O O . GLY A 1 88 ? 14.521 -11.183 -30.137 1.00 66.50 88 GLY A O 1
ATOM 746 N N . VAL A 1 89 ? 14.516 -13.152 -29.051 1.00 64.31 89 VAL A N 1
ATOM 747 C CA . VAL A 1 89 ? 15.922 -13.512 -29.322 1.00 64.31 89 VAL A CA 1
ATOM 748 C C . VAL A 1 89 ? 16.038 -14.581 -30.415 1.00 64.31 89 VAL A C 1
ATOM 750 O O . VAL A 1 89 ? 17.048 -14.617 -31.120 1.00 64.31 89 VAL A O 1
ATOM 753 N N . SER A 1 90 ? 14.993 -15.391 -30.626 1.00 61.91 90 SER A N 1
ATOM 754 C CA . SER A 1 90 ? 14.968 -16.476 -31.619 1.00 61.91 90 SER A CA 1
ATOM 755 C C . SER A 1 90 ? 15.305 -16.018 -33.045 1.00 61.91 90 SER A C 1
ATOM 757 O O . SER A 1 90 ? 15.958 -16.750 -33.780 1.00 61.91 90 SER A O 1
ATOM 759 N N . PHE A 1 91 ? 14.920 -14.800 -33.442 1.00 61.06 91 PHE A N 1
ATOM 760 C CA . PHE A 1 91 ? 15.186 -14.272 -34.791 1.00 61.06 91 PHE A CA 1
ATOM 761 C C . PHE A 1 91 ? 16.637 -13.822 -35.027 1.00 61.06 91 PHE A C 1
ATOM 763 O O . PHE A 1 91 ? 17.012 -13.542 -36.162 1.00 61.06 91 PHE A O 1
ATOM 770 N N . LYS A 1 92 ? 17.459 -13.706 -33.973 1.00 60.72 92 LYS A N 1
ATOM 771 C CA . LYS A 1 92 ? 18.862 -13.260 -34.080 1.00 60.72 92 LYS A CA 1
ATOM 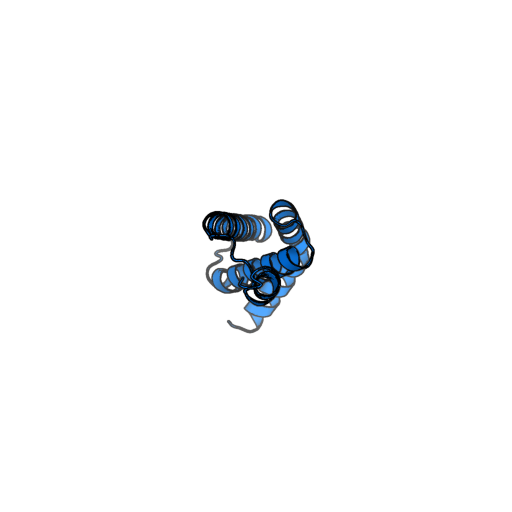772 C C . LYS A 1 92 ? 19.857 -14.409 -34.176 1.00 60.72 92 LYS A C 1
ATOM 774 O O . LYS A 1 92 ? 21.023 -14.167 -34.467 1.00 60.72 92 LYS A O 1
ATOM 779 N N . ILE A 1 93 ? 19.405 -15.636 -33.941 1.00 63.84 93 ILE A N 1
ATOM 780 C CA . ILE A 1 93 ? 20.218 -16.842 -34.057 1.00 63.84 93 ILE A CA 1
ATOM 781 C C . ILE A 1 93 ? 19.803 -17.548 -35.354 1.00 63.84 93 ILE A C 1
ATOM 783 O O . ILE A 1 93 ? 19.296 -18.664 -35.335 1.00 63.84 93 ILE A O 1
ATOM 787 N N . SER A 1 94 ? 19.978 -16.877 -36.499 1.00 55.72 94 SER A N 1
ATOM 788 C CA . SER A 1 94 ? 20.094 -17.620 -37.757 1.00 55.72 94 SER A CA 1
ATOM 789 C C . SER A 1 94 ? 21.387 -18.416 -37.674 1.00 55.72 94 SER A C 1
ATOM 791 O O . SER A 1 94 ? 22.467 -17.848 -37.541 1.00 55.72 94 SER A O 1
ATOM 793 N N . SER A 1 95 ? 21.236 -19.733 -37.659 1.00 58.59 95 SER A N 1
ATOM 794 C CA . SER A 1 95 ? 22.322 -20.703 -37.679 1.00 58.59 95 SER A CA 1
ATOM 795 C C . SER A 1 95 ? 22.977 -20.664 -39.064 1.00 58.59 95 SER A C 1
ATOM 797 O O . SER A 1 95 ? 22.281 -20.884 -40.056 1.00 58.59 95 SER A O 1
ATOM 799 N N . GLU A 1 96 ? 24.270 -20.338 -39.127 1.00 49.25 96 GLU A N 1
ATOM 800 C CA . GLU A 1 96 ? 25.135 -20.779 -40.235 1.00 49.25 96 GLU A CA 1
ATOM 801 C C . GLU A 1 96 ? 25.344 -22.296 -40.167 1.00 49.25 96 GLU A C 1
ATOM 803 O O . GLU A 1 96 ? 25.419 -22.832 -39.033 1.00 49.25 96 GLU A O 1
#

Secondary structure (DSSP, 8-state):
--HHHHHHHHHHHHHHHHHHHHHHHHH-SSHHHHHHHHHHHHHHHHHHGGG--SSS-HHHHHHHHHHHHHHHHHHHHHHS-----SHHHHTT----

Foldseek 3Di:
DPPVLVVVLVVLCVVQVVLLLVLLVVQDDDDVSSVVLSVQLSVQCVVCSVVDPPPDRPNVVSNVSSNVSSVVVSVVVVPDDDDDDPVVCVVVCPDD

Solvent-accessible surface area (backbone atoms only — not comparable to full-atom values): 5835 Å² total; per-residue (Å²): 131,57,72,68,61,53,52,52,48,50,53,57,43,68,79,43,41,70,60,52,54,54,53,28,62,75,77,36,93,51,74,64,58,27,52,52,48,48,50,52,35,50,54,52,48,61,74,46,48,89,74,60,82,69,92,55,57,66,64,63,54,48,50,52,54,36,50,53,45,51,53,50,51,53,55,51,55,75,70,50,78,88,81,76,68,64,76,83,49,58,80,75,63,74,80,130

Radius of gyration: 18.69 Å; Cα contacts (8 Å, |Δi|>4): 45; chains: 1; bounding box: 44×31×60 Å

Mean predicted aligned error: 6.79 Å

pLDDT: mean 90.46, std 11.44, range [49.25, 98.12]

Sequence (96 aa):
MNKELEHSFVTQLEENQNIVHKICRLYTNDSDAHNDLFQEITIQLWRAYPKFRGDSKFSTWMYRVALNTAITLYRKSKRSIKTQDYEGVSFKISSE